Protein AF-A0A358ELF4-F1 (afdb_monomer)

Nearest PDB structures (foldseek):
  9iuo-assembly2_C  TM=6.498E-01  e=4.967E+00  Homo sapiens
  6m5f-assembly1_B  TM=4.303E-01  e=8.517E+00  Pseudomonas aeruginosa PAO1

Mean predicted aligned error: 9.58 Å

Sequence (78 aa):
MKIRFIFWFVVFAITSLSDAAAIKIHFISGAREYKSQESLKKFIPWLEMYYDVKCSVSWGHDGIEQLPGLDELKEADL

pLDDT: mean 83.06, std 14.81, range [53.91, 97.94]

Secondary structure (DSSP, 8-state):
-HHHHHHHHHHHHHTTS--PPPEEEEEEE--GGGTHHHHHHHHHHHHHHHSSEEEEEEE--TT-SS-TTGGGGGT---

Foldseek 3Di:
DVVVVVVVVVVVVVVPPDPDQAAEEEAEDEEPVPVVVVVCVVVQVVCVVPGSHHYYYFYYYPPDPDTPPVVCVVVHPD

Solvent-accessible surface area (backbone atoms only — not comparable to full-atom values): 4763 Å² total; per-residue (Å²): 121,71,68,65,55,52,54,54,52,53,55,55,63,64,68,64,65,74,86,68,78,59,48,28,35,52,45,79,49,34,63,73,90,70,50,48,72,68,52,47,70,55,47,49,63,51,48,45,70,78,39,76,39,44,78,49,71,24,66,49,47,86,88,61,92,69,66,52,60,61,74,55,56,81,70,32,78,76

Radius of gyration: 20.73 Å; Cα contacts (8 Å, |Δi|>4): 76; chains: 1; bounding box: 46×18×60 Å

Structure (mmCIF, N/CA/C/O backbone):
data_AF-A0A358ELF4-F1
#
_entry.id   AF-A0A358ELF4-F1
#
loop_
_atom_site.group_PDB
_atom_site.id
_atom_site.type_symbol
_atom_site.label_atom_id
_atom_site.label_alt_id
_atom_site.label_comp_id
_atom_site.label_asym_id
_atom_site.label_entity_id
_atom_site.label_seq_id
_atom_site.pdbx_PDB_ins_code
_atom_site.Cartn_x
_atom_site.Cartn_y
_atom_site.Cartn_z
_atom_site.occupancy
_atom_site.B_iso_or_equiv
_atom_site.auth_seq_id
_atom_site.auth_comp_id
_atom_site.auth_asym_id
_atom_site.auth_atom_id
_atom_site.pdbx_PDB_model_num
ATOM 1 N N . MET A 1 1 ? -32.544 2.073 43.585 1.00 53.91 1 MET A N 1
ATOM 2 C CA . MET A 1 1 ? -32.793 1.627 42.189 1.00 53.91 1 MET A CA 1
ATOM 3 C C . MET A 1 1 ? -32.225 2.561 41.113 1.00 53.91 1 MET A C 1
ATOM 5 O O . MET A 1 1 ? -31.882 2.058 40.056 1.00 53.91 1 MET A O 1
ATOM 9 N N . LYS A 1 2 ? -32.042 3.871 41.361 1.00 54.12 2 LYS A N 1
ATOM 10 C CA . LYS A 1 2 ? -31.530 4.835 40.357 1.00 54.12 2 LYS A CA 1
ATOM 11 C C . LYS A 1 2 ? -30.062 4.635 39.926 1.00 54.12 2 LYS A C 1
ATOM 13 O O . LYS A 1 2 ? -29.750 4.809 38.758 1.00 54.12 2 LYS A O 1
ATOM 18 N N . ILE A 1 3 ? -29.181 4.193 40.829 1.00 58.22 3 ILE A N 1
ATOM 19 C CA . ILE A 1 3 ? -27.734 4.031 40.549 1.00 58.22 3 ILE A CA 1
ATOM 20 C C . ILE A 1 3 ? -27.452 2.868 39.578 1.00 58.22 3 ILE A C 1
ATOM 22 O O . ILE A 1 3 ? -26.535 2.941 38.767 1.00 58.22 3 ILE A O 1
ATOM 26 N N . ARG A 1 4 ? -28.292 1.822 39.594 1.00 59.50 4 ARG A N 1
ATOM 27 C CA . ARG A 1 4 ? -28.174 0.665 38.687 1.00 59.50 4 ARG A CA 1
ATOM 28 C C . ARG A 1 4 ? -28.467 1.028 37.226 1.00 59.50 4 ARG A C 1
ATOM 30 O O . ARG A 1 4 ? -27.830 0.483 36.334 1.00 59.50 4 ARG A O 1
ATOM 37 N N . PHE A 1 5 ? -29.386 1.970 36.999 1.00 58.84 5 PHE A N 1
ATOM 38 C CA . PHE A 1 5 ? -29.737 2.456 35.660 1.00 58.84 5 PHE A CA 1
ATOM 39 C C . PHE A 1 5 ? -28.634 3.318 35.039 1.00 58.84 5 PHE A C 1
ATOM 41 O O . PHE A 1 5 ? -28.368 3.202 33.848 1.00 58.84 5 PHE A O 1
ATOM 48 N N . ILE A 1 6 ? -27.958 4.137 35.850 1.00 62.31 6 ILE A N 1
ATOM 49 C CA . ILE A 1 6 ? -26.832 4.967 35.394 1.00 62.31 6 ILE A CA 1
ATOM 50 C C . ILE A 1 6 ? -25.660 4.076 34.968 1.00 62.31 6 ILE A C 1
ATOM 52 O O . ILE A 1 6 ? -25.046 4.317 33.936 1.00 62.31 6 ILE A O 1
ATOM 56 N N . PHE A 1 7 ? -25.403 2.999 35.715 1.00 60.38 7 PHE A N 1
ATOM 57 C CA . PHE A 1 7 ? -24.342 2.048 35.384 1.00 60.38 7 PHE A CA 1
ATOM 58 C C . PHE A 1 7 ? -24.576 1.351 34.034 1.00 60.38 7 PHE A C 1
ATOM 60 O O . PHE A 1 7 ? -23.648 1.211 33.246 1.00 60.38 7 PHE A O 1
ATOM 67 N N . TRP A 1 8 ? -25.822 0.975 33.730 1.00 61.31 8 TRP A N 1
ATOM 68 C CA . TRP A 1 8 ? -26.181 0.387 32.433 1.00 61.31 8 TRP A CA 1
ATOM 69 C C . TRP A 1 8 ? -26.055 1.378 31.269 1.00 61.31 8 TRP A C 1
ATOM 71 O O . TRP A 1 8 ? -25.607 0.996 30.192 1.00 61.31 8 TRP A O 1
ATOM 81 N N . PHE A 1 9 ? -26.380 2.654 31.491 1.00 59.72 9 PHE A N 1
ATOM 82 C CA . PHE A 1 9 ? -26.212 3.700 30.478 1.00 59.72 9 PHE A CA 1
ATOM 83 C C . PHE A 1 9 ? -24.741 3.978 30.148 1.00 59.72 9 PHE A C 1
ATOM 85 O O . PHE A 1 9 ? -24.401 4.183 28.986 1.00 59.72 9 PHE A O 1
ATOM 92 N N . VAL A 1 10 ? -23.860 3.943 31.152 1.00 62.56 10 VAL A N 1
ATOM 93 C CA . VAL A 1 10 ? -22.415 4.126 30.949 1.00 62.56 10 VAL A CA 1
ATOM 94 C C . VAL A 1 10 ? -21.811 2.940 30.192 1.00 62.56 10 VAL A C 1
ATOM 96 O O . VAL A 1 10 ? -21.019 3.148 29.282 1.00 62.56 10 VAL A O 1
ATOM 99 N N . VAL A 1 11 ? -22.226 1.705 30.496 1.00 61.12 11 VAL A N 1
ATOM 100 C CA . VAL A 1 11 ? -21.752 0.508 29.777 1.00 61.12 11 VAL A CA 1
ATOM 101 C C . VAL A 1 11 ? -22.188 0.521 28.307 1.00 61.12 11 VAL A C 1
ATOM 103 O O . VAL A 1 11 ? -21.376 0.220 27.438 1.00 61.12 11 VAL A O 1
ATOM 106 N N . PHE A 1 12 ? -23.422 0.941 28.010 1.00 60.22 12 PHE A N 1
ATOM 107 C CA . PHE A 1 12 ? -23.928 1.009 26.633 1.00 60.22 12 PHE A CA 1
ATOM 108 C C . PHE A 1 12 ? -23.245 2.104 25.792 1.00 60.22 12 PHE A C 1
ATOM 110 O O . PHE A 1 12 ? -23.026 1.926 24.595 1.00 60.22 12 PHE A O 1
ATOM 117 N N . ALA A 1 13 ? -22.851 3.218 26.420 1.00 59.78 13 ALA A N 1
ATOM 118 C CA . ALA A 1 13 ? -22.129 4.304 25.754 1.00 59.78 13 ALA A CA 1
ATOM 119 C C . ALA A 1 13 ? -20.667 3.949 25.412 1.00 59.78 13 ALA A C 1
ATOM 121 O O . ALA A 1 13 ? 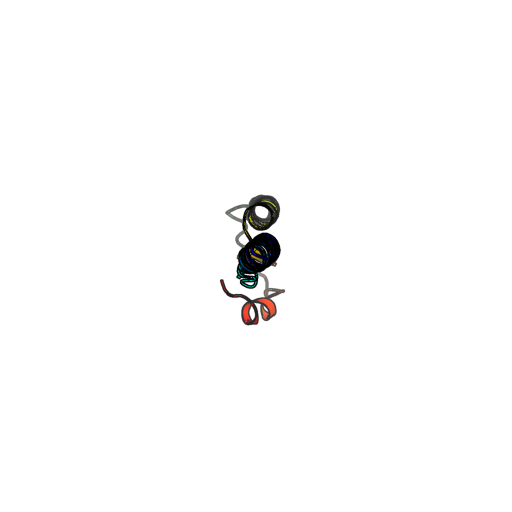-20.105 4.495 24.465 1.00 59.78 13 ALA A O 1
ATOM 122 N N . ILE A 1 14 ? -20.046 3.024 26.155 1.00 59.91 14 ILE A N 1
ATOM 123 C CA . ILE A 1 14 ? -18.675 2.561 25.874 1.00 59.91 14 ILE A CA 1
ATOM 124 C C . ILE A 1 14 ? -18.668 1.549 24.716 1.00 59.91 14 ILE A C 1
ATOM 126 O O . ILE A 1 14 ? -17.714 1.500 23.947 1.00 59.91 14 ILE A O 1
ATOM 130 N N . THR A 1 15 ? -19.749 0.784 24.531 1.00 58.50 15 THR A N 1
ATOM 131 C CA . THR A 1 15 ? -19.871 -0.191 23.430 1.00 58.50 15 THR A CA 1
ATOM 132 C C . THR A 1 15 ? -20.207 0.426 22.073 1.00 58.50 15 THR A C 1
ATOM 134 O O . THR A 1 15 ? -20.146 -0.268 21.067 1.00 58.50 15 THR A O 1
ATOM 137 N N . SER A 1 16 ? -20.559 1.714 22.020 1.00 55.41 16 SER A N 1
ATOM 138 C CA . SER A 1 16 ? -20.840 2.432 20.768 1.00 55.41 16 SER A CA 1
ATOM 139 C C . SER A 1 16 ? -19.600 3.031 20.094 1.00 55.41 16 SER A C 1
ATOM 141 O O . SER A 1 16 ? -19.749 3.812 19.153 1.00 55.41 16 SER A O 1
ATOM 143 N N . LEU A 1 17 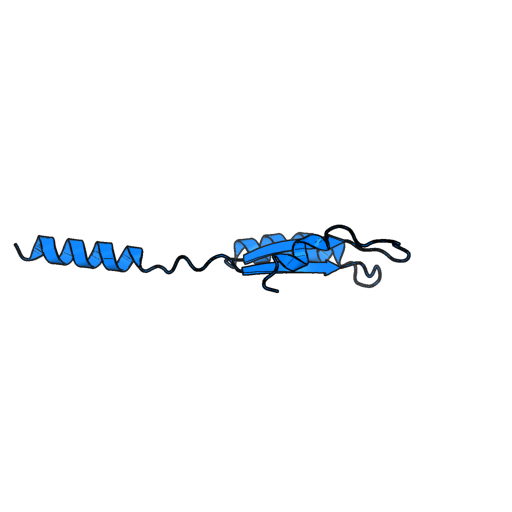? -18.381 2.684 20.534 1.00 57.53 17 LEU A N 1
ATOM 144 C CA . LEU A 1 17 ? -17.205 2.864 19.682 1.00 57.53 17 LEU A CA 1
ATOM 145 C C . LEU A 1 17 ? -17.398 1.961 18.461 1.0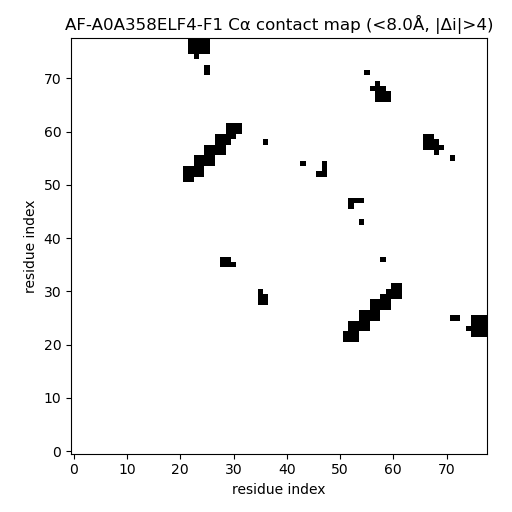0 57.53 17 LEU A C 1
ATOM 147 O O . LEU A 1 17 ? -17.275 0.744 18.551 1.00 57.53 17 LEU A O 1
ATOM 151 N N . SER A 1 18 ? -17.812 2.584 17.361 1.00 55.88 18 SER A N 1
ATOM 152 C CA . SER A 1 18 ? -18.091 1.940 16.086 1.00 55.88 18 SER A CA 1
ATOM 153 C C . SER A 1 18 ? -16.906 1.070 15.674 1.00 55.88 18 SER A C 1
ATOM 155 O O . SER A 1 18 ? -15.832 1.594 15.393 1.00 55.88 18 SER A O 1
ATOM 157 N N . ASP A 1 19 ? -17.133 -0.239 15.613 1.00 62.97 19 ASP A N 1
ATOM 158 C CA . ASP A 1 19 ? -16.257 -1.236 14.992 1.00 62.97 19 ASP A CA 1
ATOM 159 C C . ASP A 1 19 ? -16.360 -1.078 13.465 1.00 62.97 19 ASP A C 1
ATOM 161 O O . ASP A 1 19 ? -16.953 -1.890 12.756 1.00 62.97 19 ASP A O 1
ATOM 165 N N . ALA A 1 20 ? -15.936 0.084 12.960 1.00 70.31 20 ALA A N 1
ATOM 166 C CA . ALA A 1 20 ? -15.785 0.276 11.528 1.00 70.31 20 ALA A CA 1
ATOM 167 C C . ALA A 1 20 ? -14.578 -0.562 11.103 1.00 70.31 20 ALA A C 1
ATOM 169 O O . ALA A 1 20 ? -13.501 -0.404 11.665 1.00 70.31 20 ALA A O 1
ATOM 170 N N . ALA A 1 21 ? -14.767 -1.478 10.152 1.00 81.00 21 ALA A N 1
ATOM 171 C CA . ALA A 1 21 ? -13.669 -2.306 9.670 1.00 81.00 21 ALA A CA 1
ATOM 172 C C . ALA A 1 21 ? -12.527 -1.417 9.149 1.00 81.00 21 ALA A C 1
ATOM 174 O O . ALA A 1 21 ? -12.779 -0.472 8.398 1.00 81.00 21 ALA A O 1
ATOM 175 N N . ALA A 1 22 ? -11.293 -1.741 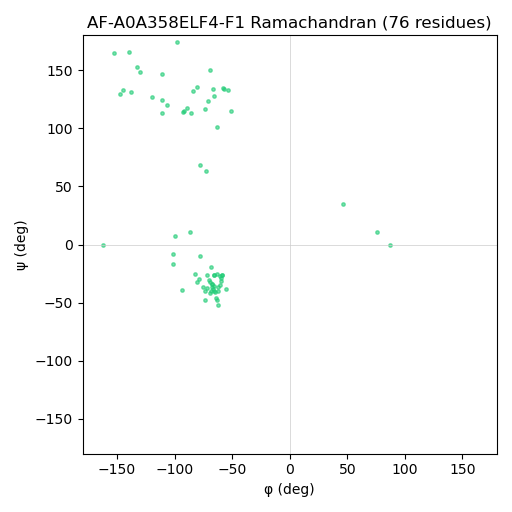9.544 1.00 89.81 22 ALA A N 1
ATOM 176 C CA . ALA A 1 22 ? -10.103 -1.022 9.106 1.00 89.81 22 ALA A CA 1
ATOM 177 C C . ALA A 1 22 ? -10.046 -0.942 7.573 1.00 89.81 22 ALA A C 1
ATOM 179 O O . ALA A 1 22 ? -10.211 -1.957 6.889 1.00 89.81 22 ALA A O 1
ATOM 180 N N . ILE A 1 23 ? -9.776 0.255 7.048 1.00 95.00 23 ILE A N 1
ATOM 181 C CA . ILE A 1 23 ? -9.692 0.500 5.601 1.00 95.00 23 ILE A CA 1
ATOM 182 C C . ILE A 1 23 ? -8.497 -0.274 5.043 1.00 95.00 23 ILE A C 1
ATOM 184 O O . ILE A 1 23 ? -7.375 -0.128 5.532 1.00 95.00 23 ILE A O 1
ATOM 188 N N . LYS A 1 24 ? -8.711 -1.077 4.005 1.00 97.06 24 LYS A N 1
ATOM 189 C CA . LYS A 1 24 ? -7.652 -1.824 3.325 1.00 97.06 24 LYS A CA 1
ATOM 190 C C . LYS A 1 24 ? -7.062 -0.981 2.194 1.00 97.06 24 LYS A C 1
ATOM 192 O O . LYS A 1 24 ? -7.762 -0.659 1.242 1.00 97.06 24 LYS A O 1
ATOM 197 N N . ILE A 1 25 ? -5.780 -0.645 2.284 1.00 97.00 25 ILE A N 1
ATOM 198 C CA . ILE A 1 25 ? -5.0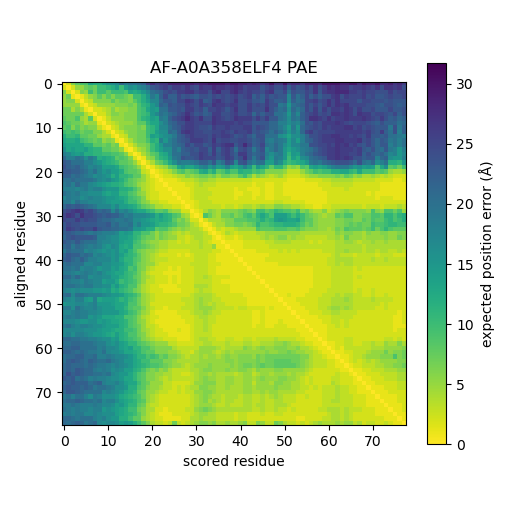59 0.171 1.298 1.00 97.00 25 ILE A CA 1
ATOM 199 C C . ILE A 1 25 ? -4.038 -0.704 0.566 1.00 97.00 25 ILE A C 1
ATOM 201 O O . ILE A 1 25 ? -3.157 -1.284 1.201 1.00 97.00 25 ILE A O 1
ATOM 205 N N . HIS A 1 26 ? -4.097 -0.767 -0.761 1.00 97.19 26 HIS A N 1
ATOM 206 C CA . HIS A 1 26 ? -3.134 -1.503 -1.572 1.00 97.19 26 HIS A CA 1
ATOM 207 C C . HIS A 1 26 ? -2.243 -0.567 -2.391 1.00 97.19 26 HIS A C 1
ATOM 209 O O . HIS A 1 26 ? -2.655 0.093 -3.342 1.00 97.19 26 HIS A O 1
ATOM 215 N N . PHE A 1 27 ? -0.958 -0.547 -2.062 1.00 94.81 27 PHE A N 1
ATOM 216 C CA . PHE A 1 27 ? 0.038 0.229 -2.784 1.00 94.81 27 PHE A CA 1
ATOM 217 C C . PHE A 1 27 ? 0.545 -0.537 -4.006 1.00 94.81 27 PHE A C 1
ATOM 219 O O . PHE A 1 27 ? 1.010 -1.670 -3.903 1.00 94.81 27 PHE A O 1
ATOM 226 N N . ILE A 1 28 ? 0.585 0.128 -5.157 1.00 93.25 28 ILE A N 1
ATOM 227 C CA . ILE A 1 28 ? 1.307 -0.362 -6.334 1.00 93.25 28 ILE A CA 1
ATOM 228 C C . ILE A 1 28 ? 2.559 0.486 -6.504 1.00 93.25 28 ILE A C 1
ATOM 230 O O . ILE A 1 28 ? 2.480 1.705 -6.667 1.00 93.25 28 ILE A O 1
ATOM 234 N N . SER A 1 29 ? 3.733 -0.141 -6.457 1.00 90.94 29 SER A N 1
ATOM 235 C CA . SER A 1 29 ? 4.984 0.602 -6.555 1.00 90.94 29 SER A CA 1
ATOM 236 C C . SER A 1 29 ? 6.081 -0.182 -7.245 1.00 90.94 29 SER A C 1
ATOM 238 O O . SER A 1 29 ? 6.370 -1.305 -6.857 1.00 90.94 29 SER A O 1
ATOM 240 N N . GLY A 1 30 ? 6.738 0.420 -8.235 1.00 81.75 30 GLY A N 1
ATOM 241 C CA . GLY A 1 30 ? 7.832 -0.244 -8.949 1.00 81.75 30 GLY A CA 1
ATOM 242 C C . GLY A 1 30 ? 8.770 0.651 -9.750 1.00 81.75 30 GLY A C 1
ATOM 243 O O . GLY A 1 30 ? 9.724 0.153 -10.338 1.00 81.75 30 GLY A O 1
ATOM 244 N N . ALA A 1 31 ? 8.544 1.967 -9.765 1.00 72.44 31 ALA A N 1
ATOM 245 C CA . ALA A 1 31 ? 9.434 2.890 -10.455 1.00 72.44 31 ALA A CA 1
ATOM 246 C C . ALA A 1 31 ? 10.736 3.063 -9.662 1.00 72.44 31 ALA A C 1
ATOM 248 O O . ALA A 1 31 ? 10.739 3.591 -8.544 1.00 72.44 31 ALA A O 1
ATOM 249 N N . ARG A 1 32 ? 11.860 2.654 -10.260 1.00 70.44 32 ARG A N 1
ATOM 250 C CA . ARG A 1 32 ? 13.195 2.772 -9.653 1.00 70.44 32 ARG A CA 1
ATOM 251 C C . ARG A 1 32 ? 13.573 4.222 -9.336 1.00 70.44 32 ARG A C 1
ATOM 253 O O . ARG A 1 32 ? 14.285 4.468 -8.363 1.00 70.44 32 ARG A O 1
ATOM 260 N N . GLU A 1 33 ? 13.086 5.164 -10.138 1.00 78.06 33 GLU A N 1
ATOM 261 C CA . GLU A 1 33 ? 13.421 6.590 -10.067 1.00 78.06 33 GLU A CA 1
ATOM 262 C C . GLU A 1 33 ? 13.170 7.203 -8.681 1.00 78.06 33 GLU A C 1
ATOM 264 O O . GLU A 1 33 ? 13.991 7.971 -8.181 1.00 78.06 33 GLU A O 1
ATOM 269 N N . TYR A 1 34 ? 12.090 6.798 -8.008 1.00 79.56 34 TYR A N 1
ATOM 270 C CA . TYR A 1 34 ? 11.628 7.452 -6.780 1.00 79.56 34 TYR A CA 1
ATOM 271 C C . TYR A 1 34 ? 12.035 6.746 -5.484 1.00 79.56 34 TYR A C 1
ATOM 273 O O . TYR A 1 34 ? 11.573 7.139 -4.413 1.00 79.56 34 TYR A O 1
ATOM 281 N N . LYS A 1 35 ? 12.881 5.703 -5.548 1.00 84.00 3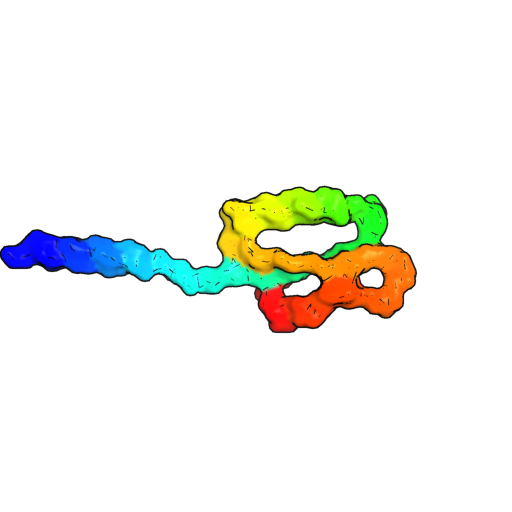5 LYS A N 1
ATOM 282 C CA . LYS A 1 35 ? 13.296 4.895 -4.377 1.00 84.00 35 LYS A CA 1
ATOM 283 C C . LYS A 1 35 ? 12.119 4.492 -3.477 1.00 84.00 35 LYS A C 1
ATOM 285 O O . LYS A 1 35 ? 12.244 4.414 -2.254 1.00 84.00 35 LYS A O 1
ATOM 290 N N . SER A 1 36 ? 10.963 4.233 -4.081 1.00 86.81 36 SER A N 1
ATOM 291 C CA . SER A 1 36 ? 9.702 4.051 -3.364 1.00 86.81 36 SER A CA 1
ATOM 292 C C . SER A 1 36 ? 9.738 2.881 -2.385 1.00 86.81 36 SER A C 1
ATOM 294 O O . SER A 1 36 ? 9.078 2.913 -1.354 1.00 86.81 36 SER A O 1
ATOM 296 N N . GLN A 1 37 ? 10.568 1.872 -2.651 1.00 88.56 37 GLN A N 1
ATOM 297 C CA . GLN A 1 37 ? 10.770 0.757 -1.736 1.00 88.56 37 GLN A CA 1
ATOM 298 C C . GLN A 1 37 ? 11.351 1.183 -0.382 1.00 88.56 37 GLN A C 1
ATOM 300 O O . GLN A 1 37 ? 10.966 0.630 0.646 1.00 88.56 37 GLN A O 1
ATOM 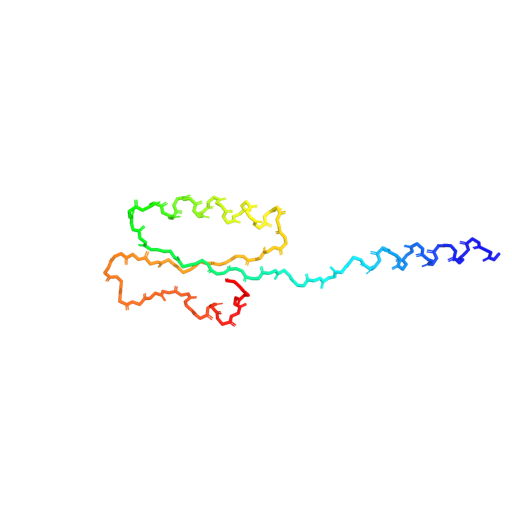305 N N . GLU A 1 38 ? 12.255 2.164 -0.350 1.00 89.69 38 GLU A N 1
ATOM 306 C CA . GLU A 1 38 ? 12.835 2.663 0.902 1.00 89.69 38 GLU A CA 1
ATOM 307 C C . GLU A 1 38 ? 11.831 3.508 1.692 1.00 89.69 38 GLU A C 1
ATOM 309 O O . GLU A 1 38 ? 11.760 3.395 2.918 1.00 89.69 38 GLU A O 1
ATOM 314 N N . SER A 1 39 ? 11.051 4.346 1.002 1.00 91.00 39 SER A N 1
ATOM 315 C CA . SER A 1 39 ? 10.072 5.227 1.642 1.00 91.00 39 SER A CA 1
ATOM 316 C C . SER A 1 39 ? 8.845 4.460 2.131 1.00 91.00 39 SER A C 1
ATOM 318 O O . SER A 1 39 ? 8.481 4.587 3.300 1.00 91.00 39 SER A O 1
ATOM 320 N N . LEU A 1 40 ? 8.251 3.599 1.300 1.00 93.81 40 LEU A N 1
ATOM 321 C CA . LEU A 1 40 ? 7.046 2.837 1.644 1.00 93.81 40 LEU A CA 1
ATOM 322 C C . LEU A 1 40 ? 7.283 1.828 2.771 1.00 93.81 40 LEU A C 1
ATOM 324 O O . LEU A 1 40 ? 6.425 1.687 3.635 1.00 93.81 40 LEU A O 1
ATOM 328 N N . LYS A 1 41 ? 8.466 1.199 2.848 1.00 93.44 41 LYS A N 1
ATOM 329 C CA . LYS A 1 41 ? 8.815 0.306 3.972 1.00 93.44 41 LYS A CA 1
ATOM 330 C C . LYS A 1 41 ? 8.774 1.001 5.336 1.00 93.44 41 LYS A C 1
ATOM 332 O O . LYS A 1 41 ? 8.586 0.326 6.341 1.00 93.44 41 LYS A O 1
ATOM 337 N N . LYS A 1 42 ? 8.977 2.321 5.384 1.00 94.75 42 LYS A N 1
ATOM 338 C CA . LYS A 1 42 ? 8.870 3.122 6.616 1.00 94.75 42 LYS A CA 1
ATOM 339 C C . LYS A 1 42 ? 7.482 3.728 6.779 1.00 94.75 42 LYS A C 1
ATOM 341 O O . LYS A 1 42 ? 6.971 3.790 7.892 1.00 94.75 42 LYS A O 1
ATOM 346 N N . PHE A 1 43 ? 6.894 4.182 5.676 1.00 95.75 43 PHE A N 1
ATOM 347 C CA . PHE A 1 43 ? 5.607 4.859 5.676 1.00 95.75 43 PHE A CA 1
ATOM 348 C C . PHE A 1 43 ? 4.453 3.922 6.026 1.00 95.75 43 PHE A C 1
ATOM 350 O O . PHE A 1 43 ? 3.602 4.312 6.809 1.00 95.75 43 PHE A O 1
ATOM 357 N N . ILE A 1 44 ? 4.443 2.693 5.507 1.00 96.94 44 ILE A N 1
ATOM 358 C CA . ILE A 1 44 ? 3.348 1.747 5.750 1.00 96.94 44 ILE A CA 1
ATOM 359 C C . ILE A 1 44 ? 3.207 1.399 7.239 1.00 96.94 44 ILE A C 1
ATOM 361 O O . ILE A 1 44 ? 2.127 1.630 7.773 1.00 96.94 44 ILE A O 1
ATOM 365 N N . PRO A 1 45 ? 4.267 0.968 7.957 1.00 97.31 45 PRO A N 1
ATOM 366 C CA . PRO A 1 45 ? 4.151 0.711 9.393 1.00 97.31 45 PRO A CA 1
ATOM 367 C C . PRO A 1 45 ? 3.744 1.951 10.190 1.00 97.31 45 PRO A C 1
ATOM 369 O O . PRO A 1 45 ? 3.022 1.844 11.173 1.00 97.31 45 PRO A O 1
ATOM 372 N N . TRP A 1 46 ? 4.208 3.136 9.777 1.00 97.94 46 TRP A N 1
ATOM 373 C CA . TRP A 1 46 ? 3.776 4.392 10.385 1.00 97.94 46 TRP A CA 1
ATOM 374 C C . TRP A 1 46 ? 2.275 4.623 10.155 1.00 97.94 46 TRP A C 1
ATOM 376 O O . TRP A 1 46 ? 1.551 4.929 11.094 1.00 97.94 46 TRP A O 1
ATOM 386 N N . LEU A 1 47 ? 1.785 4.421 8.934 1.00 97.25 47 LEU A N 1
ATOM 387 C CA . LEU A 1 47 ? 0.385 4.624 8.581 1.00 97.25 47 LEU A CA 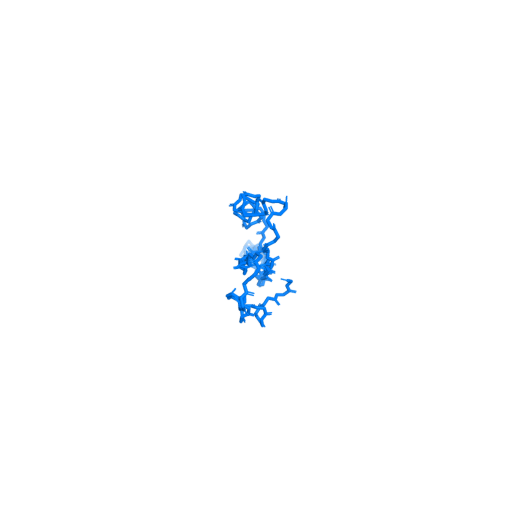1
ATOM 388 C C . LEU A 1 47 ? -0.532 3.666 9.356 1.00 97.25 47 LEU A C 1
ATOM 390 O O . LEU A 1 47 ? -1.486 4.123 9.976 1.00 97.25 47 LEU A O 1
ATOM 394 N N . GLU A 1 48 ? -0.196 2.377 9.401 1.00 96.81 48 GLU A N 1
ATOM 395 C CA . GLU A 1 48 ? -0.941 1.364 10.166 1.00 96.81 48 GLU A CA 1
ATOM 396 C C . GLU A 1 48 ? -0.864 1.585 11.689 1.00 96.81 48 GLU A C 1
ATOM 398 O O . GLU A 1 48 ? -1.750 1.170 12.427 1.00 96.81 48 GLU A O 1
ATOM 403 N N . MET A 1 49 ? 0.192 2.238 12.193 1.00 96.38 49 MET A N 1
ATOM 404 C CA . MET A 1 49 ? 0.333 2.543 13.623 1.00 96.38 49 MET A CA 1
ATOM 405 C C . MET A 1 49 ? -0.562 3.703 14.072 1.00 96.38 49 MET A C 1
ATOM 407 O O . MET A 1 49 ? -1.028 3.712 15.212 1.00 96.38 49 MET A O 1
ATOM 411 N N . TYR A 1 50 ? -0.743 4.712 13.218 1.00 96.38 50 TYR A N 1
ATOM 412 C CA . TYR A 1 50 ? -1.441 5.952 13.576 1.00 96.38 50 TYR A CA 1
ATOM 413 C C . TYR A 1 50 ? -2.883 6.017 13.077 1.00 96.38 50 TYR A C 1
ATOM 415 O O . TYR A 1 50 ? -3.657 6.836 13.576 1.00 96.38 50 TYR A O 1
ATOM 423 N N . TYR A 1 51 ? -3.246 5.171 12.117 1.00 94.25 51 TYR A N 1
ATOM 424 C CA . TYR A 1 51 ? -4.571 5.131 11.519 1.00 94.25 51 TYR A CA 1
ATOM 425 C C . TYR A 1 51 ? -5.098 3.702 11.519 1.00 94.25 51 TYR A C 1
ATOM 427 O O . TYR A 1 51 ? -4.333 2.752 11.387 1.00 94.25 51 TYR A O 1
ATOM 435 N N . ASP A 1 52 ? -6.416 3.563 11.634 1.00 93.50 52 ASP A N 1
ATOM 436 C CA . ASP A 1 52 ? -7.093 2.267 11.578 1.00 93.50 52 ASP A CA 1
ATOM 437 C C . ASP A 1 52 ? -7.220 1.785 10.125 1.00 93.50 52 ASP A C 1
ATOM 439 O O . ASP A 1 52 ? -8.282 1.810 9.499 1.00 93.50 52 ASP A O 1
ATOM 443 N N . VAL A 1 53 ? -6.071 1.448 9.547 1.00 95.56 53 VAL A N 1
ATOM 444 C CA . VAL A 1 53 ? -5.929 0.980 8.173 1.00 95.56 53 VAL A CA 1
ATOM 445 C C . VAL A 1 53 ? -5.051 -0.259 8.141 1.00 95.56 53 VAL A C 1
ATOM 447 O O . VAL A 1 53 ? -4.170 -0.443 8.979 1.00 95.56 53 VAL A O 1
ATOM 450 N N . LYS A 1 54 ? -5.264 -1.097 7.132 1.00 96.25 54 LYS A N 1
ATOM 451 C CA . LYS A 1 54 ? -4.429 -2.256 6.839 1.00 96.25 54 LYS A CA 1
ATOM 452 C C . LYS A 1 54 ? -3.851 -2.108 5.448 1.00 96.25 54 LYS A C 1
ATOM 454 O O . LYS A 1 54 ? -4.589 -1.902 4.493 1.00 96.25 54 LYS A O 1
ATOM 459 N N . CYS A 1 55 ? -2.543 -2.225 5.326 1.00 96.31 55 CYS A N 1
ATOM 460 C CA . CYS A 1 55 ? -1.845 -1.943 4.089 1.00 96.31 55 CYS A CA 1
ATOM 461 C C . CYS A 1 55 ? -1.272 -3.212 3.464 1.00 96.31 55 CYS A C 1
ATOM 463 O O . CYS A 1 55 ? -0.781 -4.110 4.150 1.00 96.31 55 CYS A O 1
ATOM 465 N N . SER A 1 56 ? -1.241 -3.248 2.139 1.00 95.56 56 SER A N 1
ATOM 466 C CA . SER A 1 56 ? -0.431 -4.204 1.391 1.00 95.56 56 SER A CA 1
ATOM 467 C C . SER A 1 56 ? 0.228 -3.558 0.182 1.00 95.56 56 SER A C 1
ATOM 469 O O . SER A 1 56 ? -0.069 -2.417 -0.164 1.00 95.56 56 SER A O 1
ATOM 471 N N . VAL A 1 57 ? 1.213 -4.238 -0.411 1.00 94.69 57 VAL A N 1
ATOM 472 C CA . VAL A 1 57 ? 2.004 -3.690 -1.521 1.00 94.69 57 VAL A CA 1
ATOM 473 C C . VAL A 1 57 ? 2.240 -4.737 -2.598 1.00 94.69 57 VAL A C 1
ATOM 475 O O . VAL A 1 57 ? 2.783 -5.805 -2.317 1.00 94.69 57 VAL A O 1
ATOM 478 N N . SER A 1 58 ? 1.980 -4.348 -3.842 1.00 93.50 58 SER A N 1
ATOM 479 C CA . SER A 1 58 ? 2.543 -4.974 -5.036 1.00 93.50 58 SER A CA 1
ATOM 480 C C . SER A 1 58 ? 3.831 -4.263 -5.459 1.00 93.50 58 SER A C 1
ATOM 482 O O . SER A 1 58 ? 3.813 -3.095 -5.865 1.00 93.50 58 SER A O 1
ATOM 484 N N . TRP A 1 59 ? 4.960 -4.972 -5.376 1.00 90.56 59 TRP A N 1
ATOM 485 C CA . TRP A 1 59 ? 6.271 -4.457 -5.780 1.00 90.56 59 TRP A CA 1
ATOM 486 C C . TRP A 1 59 ? 6.571 -4.799 -7.239 1.00 90.56 59 TRP A C 1
ATOM 488 O O . TRP A 1 59 ? 6.749 -5.965 -7.589 1.00 90.56 59 TRP A O 1
ATOM 498 N N . GLY A 1 60 ? 6.671 -3.777 -8.079 1.00 88.75 60 GLY A N 1
ATOM 499 C CA . GLY A 1 60 ? 7.172 -3.879 -9.441 1.00 88.75 60 GLY A CA 1
ATOM 500 C C . GLY A 1 60 ? 8.643 -3.485 -9.550 1.00 88.75 60 GLY A C 1
ATOM 501 O O . GLY A 1 60 ? 9.262 -2.993 -8.605 1.00 88.75 60 GLY A O 1
ATOM 502 N N . HIS A 1 61 ? 9.187 -3.666 -10.744 1.00 86.69 61 HIS A N 1
ATOM 503 C CA . HIS A 1 61 ? 10.446 -3.077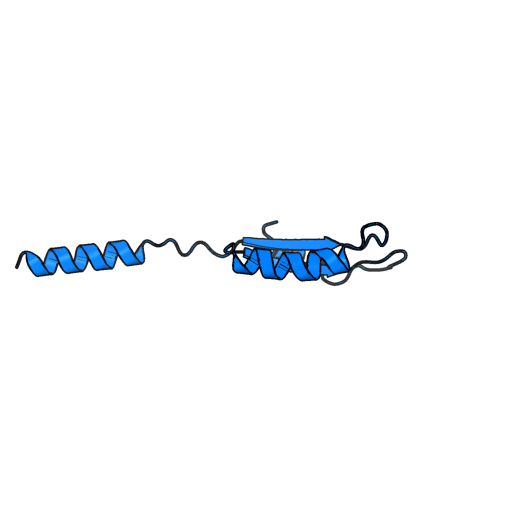 -11.183 1.00 86.69 61 HIS A CA 1
ATOM 504 C C . HIS A 1 61 ? 10.421 -2.928 -12.707 1.00 86.69 61 HIS A C 1
ATOM 506 O O . HIS A 1 61 ? 9.594 -3.542 -13.386 1.00 86.69 61 HIS A O 1
ATOM 512 N N . ASP A 1 62 ? 11.338 -2.138 -13.259 1.00 85.00 62 ASP A N 1
ATOM 513 C CA . ASP A 1 62 ? 11.442 -1.964 -14.708 1.00 85.00 62 ASP A CA 1
ATOM 514 C C . ASP A 1 62 ? 11.666 -3.322 -15.400 1.00 85.00 62 ASP A C 1
ATOM 516 O O . ASP A 1 62 ? 12.468 -4.144 -14.945 1.00 85.00 62 ASP A O 1
ATOM 520 N N . GLY A 1 63 ? 10.929 -3.565 -16.488 1.00 86.06 63 GLY A N 1
ATOM 521 C CA . GLY A 1 63 ? 11.009 -4.804 -17.268 1.00 86.06 63 GLY A CA 1
ATOM 522 C C . GLY A 1 63 ? 10.327 -6.025 -16.640 1.00 86.06 63 GLY A C 1
ATOM 523 O O . GLY A 1 63 ? 10.529 -7.132 -17.131 1.00 86.06 63 GLY A O 1
ATOM 524 N N . ILE A 1 64 ? 9.544 -5.857 -15.570 1.00 87.75 64 ILE A N 1
ATOM 525 C CA . ILE A 1 64 ? 8.773 -6.959 -14.988 1.00 87.75 64 ILE A CA 1
ATOM 526 C C . ILE A 1 64 ? 7.666 -7.426 -15.951 1.00 87.75 64 ILE A C 1
ATOM 528 O O . ILE A 1 64 ? 6.940 -6.610 -16.517 1.00 87.75 64 ILE A O 1
ATOM 532 N N . GLU A 1 65 ? 7.524 -8.740 -16.135 1.00 89.31 65 GLU A N 1
ATOM 533 C CA . GLU A 1 65 ? 6.484 -9.315 -17.004 1.00 89.31 65 GLU A CA 1
ATOM 534 C C . GLU A 1 65 ? 5.116 -9.383 -16.315 1.00 89.31 65 GLU A C 1
ATOM 536 O O . GLU A 1 65 ? 4.079 -9.269 -16.964 1.00 89.31 65 GLU A O 1
ATOM 541 N N . GLN A 1 66 ? 5.107 -9.580 -14.993 1.00 88.94 66 GLN A N 1
ATOM 542 C CA . GLN A 1 66 ? 3.897 -9.714 -14.185 1.00 88.94 66 GLN A CA 1
ATOM 543 C C . GLN A 1 66 ? 4.110 -9.079 -12.815 1.00 88.94 66 GLN A C 1
ATOM 545 O O . GLN A 1 66 ? 5.113 -9.341 -12.155 1.00 88.94 66 GLN A O 1
ATOM 550 N N . LEU A 1 67 ? 3.154 -8.265 -12.374 1.00 89.75 67 LEU A N 1
ATOM 551 C CA . LEU A 1 67 ? 3.199 -7.620 -11.068 1.00 89.75 67 LEU A CA 1
ATOM 552 C C . LEU A 1 67 ? 2.609 -8.567 -9.999 1.00 89.75 67 LEU A C 1
ATOM 554 O O . LEU A 1 67 ? 1.411 -8.857 -10.053 1.00 89.75 67 LEU A O 1
ATOM 558 N N . PRO A 1 68 ? 3.411 -9.070 -9.041 1.00 89.69 68 PRO A N 1
ATOM 559 C CA . PRO A 1 68 ? 2.906 -9.931 -7.976 1.00 89.69 68 PRO A CA 1
ATOM 560 C C . PRO A 1 68 ? 2.014 -9.140 -7.016 1.00 89.69 68 PRO A C 1
ATOM 562 O O . PRO A 1 68 ? 2.253 -7.957 -6.800 1.00 89.69 68 PRO A O 1
ATOM 565 N N . GLY A 1 69 ? 1.035 -9.807 -6.398 1.00 89.38 69 GLY A N 1
ATOM 566 C CA . GLY A 1 69 ? 0.167 -9.201 -5.377 1.00 89.38 69 GLY A CA 1
ATOM 567 C C . GLY A 1 69 ? -1.071 -8.482 -5.919 1.00 89.38 69 GLY A C 1
ATOM 568 O O . GLY A 1 69 ? -1.889 -8.022 -5.130 1.00 89.38 69 GLY A O 1
ATOM 569 N N . LEU A 1 70 ? -1.269 -8.450 -7.244 1.00 90.44 70 LEU A N 1
ATOM 570 C CA . LEU A 1 70 ? -2.425 -7.801 -7.879 1.00 90.44 70 LEU A CA 1
ATOM 571 C C . LEU A 1 70 ? -3.787 -8.351 -7.430 1.00 90.44 70 LEU A C 1
ATOM 573 O O . LEU A 1 70 ? -4.775 -7.625 -7.485 1.00 90.44 70 LEU A O 1
ATOM 577 N N . ASP A 1 71 ? -3.869 -9.608 -6.987 1.00 92.69 71 ASP A N 1
ATOM 578 C CA . ASP A 1 71 ? -5.124 -10.172 -6.477 1.00 92.69 71 ASP A CA 1
ATOM 579 C C . ASP A 1 71 ? -5.633 -9.452 -5.223 1.00 92.69 71 ASP A C 1
ATOM 581 O O . ASP A 1 71 ? -6.842 -9.419 -4.995 1.00 92.69 71 ASP A O 1
ATOM 585 N N . GLU A 1 72 ? -4.744 -8.818 -4.453 1.00 92.12 72 GLU A N 1
ATOM 586 C CA . GLU A 1 72 ? -5.127 -8.060 -3.262 1.00 92.12 72 GLU A CA 1
ATOM 587 C C . GLU A 1 72 ? -5.917 -6.786 -3.589 1.00 92.12 72 GLU A C 1
ATOM 589 O O . GLU A 1 72 ? -6.669 -6.313 -2.741 1.00 92.12 72 GLU A O 1
ATOM 594 N N . LEU A 1 73 ? -5.851 -6.281 -4.829 1.00 93.00 73 LEU A N 1
ATOM 595 C CA . LEU A 1 73 ? -6.679 -5.151 -5.272 1.00 93.00 73 LEU A CA 1
ATOM 596 C C . LEU A 1 73 ? -8.178 -5.429 -5.165 1.00 93.00 73 LEU A C 1
ATOM 598 O O . LEU A 1 73 ? -8.956 -4.501 -4.989 1.00 93.00 73 LEU A O 1
ATOM 602 N N . LYS A 1 74 ? -8.599 -6.694 -5.284 1.00 94.62 74 LYS A N 1
ATOM 603 C CA . LYS A 1 74 ? -10.018 -7.074 -5.176 1.00 94.62 74 LYS A CA 1
ATOM 604 C C . LYS A 1 74 ? -10.570 -6.841 -3.772 1.00 94.62 74 LYS A C 1
ATOM 606 O O . LYS A 1 74 ? -11.772 -6.672 -3.609 1.00 94.62 74 LYS A O 1
ATOM 611 N N . GLU A 1 75 ? -9.682 -6.872 -2.786 1.00 93.62 75 GLU A N 1
ATOM 612 C CA . GLU A 1 75 ? -9.997 -6.728 -1.373 1.00 93.62 75 GLU A CA 1
ATOM 613 C C . GLU A 1 75 ? -9.682 -5.324 -0.853 1.00 93.62 75 GLU A C 1
ATOM 615 O O . GLU A 1 75 ? -10.003 -5.043 0.297 1.00 93.62 75 GLU A O 1
ATOM 620 N N . ALA A 1 76 ? -9.028 -4.477 -1.653 1.00 95.94 76 ALA A N 1
ATOM 621 C CA . ALA A 1 76 ? -8.630 -3.134 -1.267 1.00 95.94 76 ALA A CA 1
ATOM 622 C C . ALA A 1 76 ? -9.809 -2.161 -1.376 1.00 95.94 76 ALA A C 1
ATOM 624 O O . ALA A 1 76 ? -10.538 -2.145 -2.367 1.00 95.94 76 ALA A O 1
ATOM 625 N N . ASP A 1 77 ? -9.959 -1.321 -0.360 1.00 95.75 77 ASP A N 1
ATOM 626 C CA . ASP A 1 77 ? -10.878 -0.186 -0.373 1.00 95.75 77 ASP A CA 1
ATOM 627 C C . ASP A 1 77 ? -10.247 1.028 -1.079 1.00 95.75 77 ASP A C 1
ATOM 629 O O . ASP A 1 77 ? -10.966 1.893 -1.588 1.00 95.75 77 ASP A O 1
ATOM 633 N N . LEU A 1 78 ? -8.904 1.088 -1.095 1.00 91.00 78 LEU A N 1
ATOM 634 C CA . LEU A 1 78 ? -8.087 2.133 -1.716 1.00 91.00 78 LEU A CA 1
ATOM 635 C C . LEU A 1 78 ? -6.858 1.568 -2.436 1.00 91.00 78 LEU A C 1
ATOM 637 O O . LEU A 1 78 ? -6.155 0.730 -1.828 1.00 91.00 78 LEU A O 1
#